Protein AF-A0A8T6WMH5-F1 (afdb_monomer)

Structure (mmCIF, N/CA/C/O backbone):
data_AF-A0A8T6WMH5-F1
#
_entry.id   AF-A0A8T6WMH5-F1
#
loop_
_atom_site.group_PDB
_atom_site.id
_atom_site.type_symbol
_atom_site.label_atom_id
_atom_site.label_alt_id
_atom_site.label_comp_id
_atom_site.label_asym_id
_atom_site.label_entity_id
_atom_site.label_seq_id
_atom_site.pdbx_PDB_ins_code
_atom_site.Cartn_x
_atom_site.Cartn_y
_atom_site.Cartn_z
_atom_site.occupancy
_atom_site.B_iso_or_equiv
_atom_site.auth_seq_id
_atom_site.auth_comp_id
_atom_site.auth_asym_id
_atom_site.auth_atom_id
_atom_site.pdbx_PDB_model_num
ATOM 1 N N . MET A 1 1 ? 4.562 -8.102 12.643 1.00 73.94 1 MET A N 1
ATOM 2 C CA . MET A 1 1 ? 4.617 -9.217 11.663 1.00 73.94 1 MET A CA 1
ATOM 3 C C . MET A 1 1 ? 4.868 -8.632 10.283 1.00 73.94 1 MET A C 1
ATOM 5 O O . MET A 1 1 ? 4.106 -7.762 9.881 1.00 73.94 1 MET A O 1
ATOM 9 N N . SER A 1 2 ? 5.900 -9.088 9.576 1.00 80.69 2 SER A N 1
ATOM 10 C CA . SER A 1 2 ? 6.230 -8.639 8.219 1.00 80.69 2 SER A CA 1
ATOM 11 C C . SER A 1 2 ? 6.060 -9.773 7.214 1.00 80.69 2 SER A C 1
ATOM 13 O O . SER A 1 2 ? 6.373 -10.930 7.506 1.00 80.69 2 SER A O 1
ATOM 15 N N . ARG A 1 3 ? 5.540 -9.464 6.026 1.00 86.44 3 ARG A N 1
ATOM 16 C CA . ARG A 1 3 ? 5.460 -10.412 4.913 1.00 86.44 3 ARG A CA 1
ATOM 17 C C . ARG A 1 3 ? 5.912 -9.730 3.635 1.00 86.44 3 ARG A C 1
ATOM 19 O O . ARG A 1 3 ? 5.331 -8.730 3.230 1.00 86.44 3 ARG A O 1
ATOM 26 N N . SER A 1 4 ? 6.910 -10.320 2.988 1.00 87.19 4 SER A N 1
ATOM 27 C CA . SER A 1 4 ? 7.378 -9.902 1.671 1.00 87.19 4 SER A CA 1
ATOM 28 C C . SER A 1 4 ? 7.073 -10.983 0.637 1.00 87.19 4 SER A C 1
ATOM 30 O O . SER A 1 4 ? 7.061 -12.176 0.958 1.00 87.19 4 SER A O 1
ATOM 32 N N . LEU A 1 5 ? 6.760 -10.563 -0.584 1.00 86.25 5 LEU A N 1
ATOM 33 C CA . LEU A 1 5 ? 6.441 -11.437 -1.702 1.00 86.25 5 LEU A CA 1
ATOM 34 C C . LEU A 1 5 ? 7.048 -10.864 -2.983 1.00 86.25 5 LEU A C 1
ATOM 36 O O . LEU A 1 5 ? 6.865 -9.689 -3.292 1.00 86.25 5 LEU A O 1
ATOM 40 N N . SER A 1 6 ? 7.721 -11.714 -3.750 1.00 87.50 6 SER A N 1
ATOM 41 C CA . SER A 1 6 ? 8.142 -11.387 -5.112 1.00 87.50 6 SER A CA 1
ATOM 42 C C . SER A 1 6 ? 7.008 -11.646 -6.101 1.00 87.50 6 SER A C 1
ATOM 44 O O . SER A 1 6 ? 6.235 -12.594 -5.940 1.00 87.50 6 SER A O 1
ATOM 46 N N . TYR A 1 7 ? 6.924 -10.830 -7.143 1.00 85.69 7 TYR A N 1
ATOM 47 C CA . 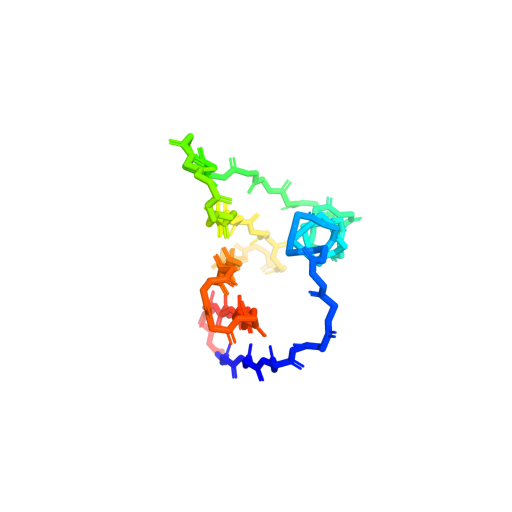TYR A 1 7 ? 5.983 -10.996 -8.246 1.00 85.69 7 TYR A CA 1
ATOM 48 C C . TYR A 1 7 ? 6.729 -10.986 -9.585 1.00 85.69 7 TYR A C 1
ATOM 50 O O . TYR A 1 7 ? 7.827 -10.457 -9.689 1.00 85.69 7 TYR A O 1
ATOM 58 N N . ASN A 1 8 ? 6.136 -11.593 -10.616 1.00 78.38 8 ASN A N 1
ATOM 59 C CA . ASN A 1 8 ? 6.771 -11.768 -11.934 1.00 78.38 8 ASN A CA 1
ATOM 60 C C . ASN A 1 8 ? 6.180 -10.843 -13.012 1.00 78.38 8 ASN A C 1
ATOM 62 O O . ASN A 1 8 ? 6.327 -11.109 -14.201 1.00 78.38 8 ASN A O 1
ATOM 66 N N . THR A 1 9 ? 5.425 -9.822 -12.610 1.00 73.75 9 THR A N 1
ATOM 67 C CA . THR A 1 9 ? 4.729 -8.911 -13.527 1.00 73.75 9 THR A CA 1
ATOM 68 C C . THR A 1 9 ? 5.447 -7.572 -13.577 1.00 73.75 9 THR A C 1
ATOM 70 O O . THR A 1 9 ? 5.741 -7.022 -12.518 1.00 73.75 9 THR A O 1
ATOM 73 N N . ASP A 1 10 ? 5.568 -6.975 -14.760 1.00 73.00 10 ASP A N 1
ATOM 74 C CA . ASP A 1 10 ? 6.092 -5.607 -14.914 1.00 73.00 10 ASP A CA 1
ATOM 75 C C . ASP A 1 10 ? 5.136 -4.525 -14.355 1.00 73.00 10 ASP A C 1
ATOM 77 O O . ASP A 1 10 ? 5.427 -3.330 -14.372 1.00 73.00 10 ASP A O 1
ATOM 81 N N . GLU A 1 11 ? 3.971 -4.919 -13.828 1.00 86.88 11 GLU A N 1
ATOM 82 C CA . GLU A 1 11 ? 2.939 -4.018 -13.315 1.00 86.88 11 GLU A CA 1
ATOM 83 C C . GLU A 1 11 ? 3.072 -3.739 -11.805 1.00 86.88 11 GLU A C 1
ATOM 85 O O . GLU A 1 11 ? 2.113 -3.869 -11.040 1.00 86.88 11 GLU A O 1
ATOM 90 N N . SER A 1 12 ? 4.248 -3.296 -11.351 1.00 91.94 12 SER A N 1
ATOM 91 C CA . SER A 1 12 ? 4.501 -2.917 -9.946 1.00 91.94 12 SER A CA 1
ATOM 92 C C . SER A 1 12 ? 3.458 -1.941 -9.376 1.00 91.94 12 SER A C 1
ATOM 94 O O . SER A 1 12 ? 3.050 -2.060 -8.219 1.00 91.94 12 SER A O 1
ATOM 96 N N . ALA A 1 13 ? 2.954 -1.017 -10.202 1.00 91.75 13 ALA A N 1
ATOM 97 C CA . ALA A 1 13 ? 1.890 -0.091 -9.818 1.00 91.75 13 ALA A CA 1
ATOM 98 C C . ALA A 1 13 ? 0.552 -0.801 -9.538 1.00 91.75 13 ALA A C 1
ATOM 100 O O . ALA A 1 13 ? -0.179 -0.416 -8.625 1.00 91.75 13 ALA A O 1
ATOM 1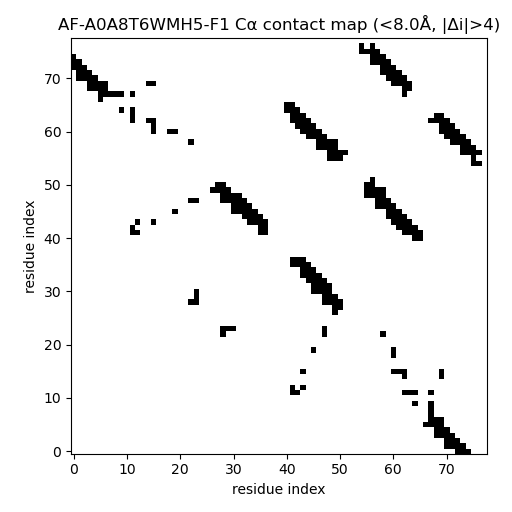01 N N . ALA A 1 14 ? 0.215 -1.842 -10.305 1.00 92.81 14 ALA A N 1
ATOM 102 C CA . ALA A 1 14 ? -0.983 -2.640 -10.062 1.00 92.81 14 ALA A CA 1
ATOM 103 C C . ALA A 1 14 ? -0.840 -3.445 -8.765 1.00 92.81 14 ALA A C 1
ATOM 105 O O . ALA A 1 14 ? -1.751 -3.431 -7.937 1.00 92.81 14 ALA A O 1
ATOM 106 N N . VAL A 1 15 ? 0.325 -4.061 -8.540 1.00 93.94 15 VAL A N 1
ATOM 107 C CA . VAL A 1 15 ? 0.627 -4.792 -7.299 1.00 93.94 15 VAL A CA 1
ATOM 108 C C . VAL A 1 15 ? 0.482 -3.884 -6.075 1.00 93.94 15 VAL A C 1
ATOM 110 O O . VAL A 1 15 ? -0.206 -4.244 -5.116 1.00 93.94 15 VAL A O 1
ATOM 113 N N . PHE A 1 16 ? 1.050 -2.677 -6.131 1.00 94.88 16 PHE A N 1
ATOM 114 C CA . PHE A 1 16 ? 0.909 -1.685 -5.068 1.00 94.88 16 PHE A CA 1
ATOM 115 C C . PHE A 1 16 ? -0.558 -1.318 -4.809 1.00 94.88 16 PHE A C 1
ATOM 117 O O . PHE A 1 16 ? -1.008 -1.350 -3.665 1.00 94.88 16 PHE A O 1
ATOM 124 N N . ARG A 1 17 ? -1.338 -1.045 -5.863 1.00 95.00 17 ARG A N 1
ATOM 125 C CA . ARG A 1 17 ? -2.765 -0.685 -5.748 1.00 95.00 17 ARG A CA 1
A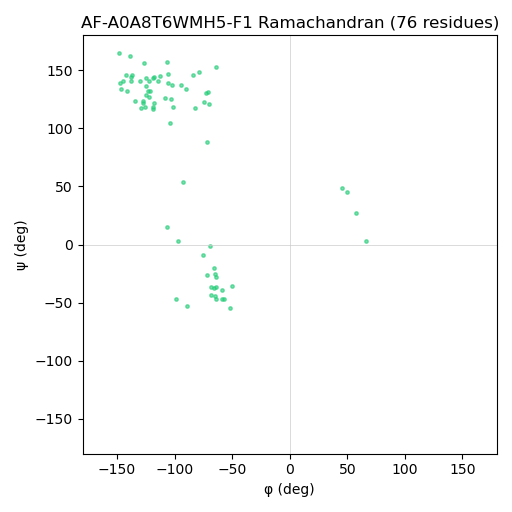TOM 126 C C . ARG A 1 17 ? -3.622 -1.815 -5.181 1.00 95.00 17 ARG A C 1
ATOM 128 O O . ARG A 1 17 ? -4.537 -1.547 -4.406 1.00 95.00 17 ARG A O 1
ATOM 135 N N . ILE A 1 18 ? -3.327 -3.069 -5.521 1.00 94.38 18 ILE A N 1
ATOM 136 C CA . ILE A 1 18 ? -4.025 -4.238 -4.963 1.00 94.38 18 ILE A CA 1
ATOM 137 C C . ILE A 1 18 ? -3.767 -4.341 -3.457 1.00 94.38 18 ILE A C 1
ATOM 139 O O . ILE A 1 18 ? -4.708 -4.512 -2.672 1.00 94.38 18 ILE A O 1
ATOM 143 N N . ALA A 1 19 ? -2.509 -4.209 -3.034 1.00 94.50 19 ALA A N 1
ATOM 144 C CA . ALA A 1 19 ? -2.159 -4.244 -1.618 1.00 94.50 19 ALA A CA 1
ATOM 145 C C . ALA A 1 19 ? -2.759 -3.059 -0.856 1.00 94.50 19 ALA A C 1
ATOM 147 O O . ALA A 1 19 ? -3.367 -3.255 0.197 1.00 94.50 19 ALA A O 1
ATOM 148 N N . TRP A 1 20 ? -2.674 -1.855 -1.427 1.00 96.25 20 TRP A N 1
ATOM 149 C CA . TRP A 1 20 ? -3.324 -0.657 -0.906 1.00 96.25 20 TRP A CA 1
ATOM 150 C C . TRP A 1 20 ? -4.809 -0.897 -0.668 1.00 96.25 20 TRP A C 1
ATOM 152 O O . TRP A 1 20 ? -5.297 -0.709 0.442 1.00 96.25 20 TRP A O 1
ATOM 162 N N . TYR A 1 21 ? -5.531 -1.353 -1.694 1.00 95.75 21 TYR A N 1
ATOM 163 C CA . TYR A 1 21 ? -6.963 -1.606 -1.598 1.00 95.75 21 TYR A CA 1
ATOM 164 C C . TYR A 1 21 ? -7.283 -2.639 -0.511 1.00 95.75 21 TYR A C 1
ATOM 166 O O . TYR A 1 21 ? -8.230 -2.467 0.256 1.00 95.75 21 TYR A O 1
ATOM 174 N N . SER A 1 22 ? -6.457 -3.678 -0.381 1.00 94.19 22 SER A N 1
ATOM 175 C CA . SER A 1 22 ? -6.626 -4.726 0.633 1.00 94.19 22 SER A CA 1
ATOM 176 C C . SER A 1 22 ? -6.496 -4.210 2.074 1.00 94.19 22 SER A C 1
ATOM 178 O O . SER A 1 22 ? -7.091 -4.784 2.990 1.00 94.19 22 SER A O 1
ATOM 180 N N . VAL A 1 23 ? -5.733 -3.133 2.291 1.00 93.94 23 VAL A N 1
ATOM 181 C CA . VAL A 1 23 ? -5.606 -2.472 3.599 1.00 93.94 23 VAL A CA 1
ATOM 182 C C . VAL A 1 23 ? -6.674 -1.392 3.765 1.00 93.94 23 VAL A C 1
ATOM 184 O O . VAL A 1 23 ? -7.439 -1.441 4.723 1.00 93.94 23 VAL A O 1
ATOM 187 N N . ALA A 1 24 ? -6.779 -0.466 2.812 1.00 95.00 24 ALA A N 1
ATOM 188 C CA . ALA A 1 24 ? -7.661 0.700 2.872 1.00 95.00 24 ALA A CA 1
ATOM 189 C C . ALA A 1 24 ? -9.162 0.361 2.854 1.00 95.00 24 ALA A C 1
ATOM 191 O O . ALA A 1 24 ? -9.976 1.177 3.275 1.00 95.00 24 ALA A O 1
ATOM 192 N N . SER A 1 25 ? -9.546 -0.831 2.387 1.00 94.69 25 SER A N 1
ATOM 193 C CA . SER A 1 25 ? -10.941 -1.300 2.420 1.00 94.69 25 SER A CA 1
ATOM 194 C C . SER A 1 25 ? -11.422 -1.738 3.809 1.00 94.69 25 SER A C 1
ATOM 196 O O . SER A 1 25 ? -12.613 -1.999 3.989 1.00 94.69 25 SER A O 1
ATOM 198 N N . ARG A 1 26 ? -10.529 -1.833 4.802 1.00 91.06 26 ARG A N 1
ATOM 199 C CA . ARG A 1 26 ? -10.900 -2.209 6.172 1.00 91.06 26 ARG A CA 1
ATOM 200 C C . ARG A 1 26 ? -11.507 -1.017 6.928 1.00 91.06 26 ARG A C 1
ATOM 202 O O . ARG A 1 26 ? -11.121 0.127 6.692 1.00 91.06 26 ARG A O 1
ATOM 209 N N . PRO A 1 27 ? -12.441 -1.260 7.866 1.00 90.44 27 PRO A N 1
ATOM 210 C CA . PRO A 1 27 ? -13.012 -0.195 8.681 1.00 90.44 27 PRO A CA 1
ATOM 211 C C . PRO A 1 27 ? -11.948 0.457 9.568 1.00 90.44 27 PRO A C 1
ATOM 213 O O . PRO A 1 27 ? -10.986 -0.188 9.981 1.00 90.44 27 PRO A O 1
ATOM 216 N N . ASN A 1 28 ? -12.172 1.728 9.910 1.00 91.31 28 ASN A N 1
ATOM 217 C CA . ASN A 1 28 ? -11.323 2.505 10.820 1.00 91.31 28 ASN A CA 1
ATOM 218 C C . ASN A 1 28 ? -9.853 2.602 10.386 1.00 91.31 28 ASN A C 1
ATOM 220 O O . ASN A 1 28 ? -8.978 2.757 11.238 1.00 91.31 28 ASN A O 1
ATOM 224 N N . VAL A 1 29 ? -9.590 2.50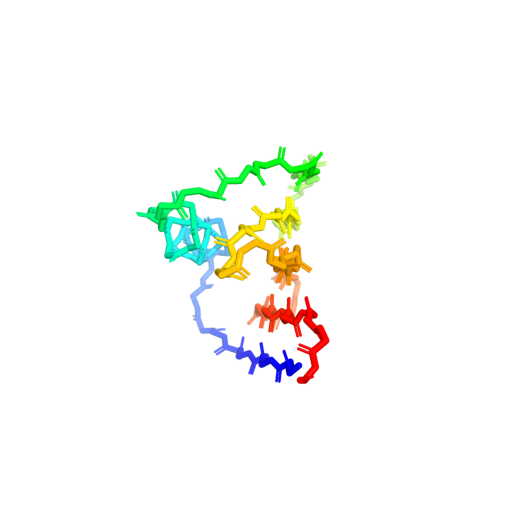9 9.081 1.00 94.3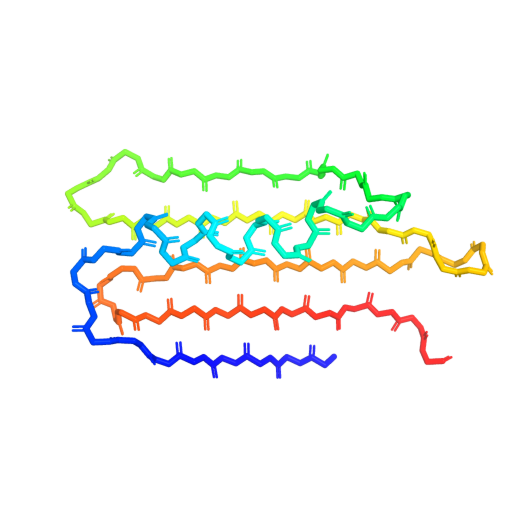1 29 VAL A N 1
ATOM 225 C CA . VAL A 1 29 ? -8.273 2.739 8.489 1.00 94.31 29 VAL A CA 1
ATOM 226 C C . VAL A 1 29 ? -8.126 4.206 8.106 1.00 94.31 29 VAL A C 1
ATOM 228 O O . VAL A 1 29 ? -9.015 4.788 7.486 1.00 94.31 29 VAL A O 1
ATOM 231 N N . ILE A 1 30 ? -6.987 4.794 8.453 1.00 95.38 30 ILE A N 1
ATOM 232 C CA . ILE A 1 30 ? -6.603 6.158 8.099 1.00 95.38 30 ILE A CA 1
ATOM 233 C C . ILE A 1 30 ? -5.269 6.090 7.362 1.00 95.38 30 ILE A C 1
ATOM 235 O O . ILE A 1 30 ? -4.340 5.425 7.816 1.00 95.38 30 ILE A O 1
ATOM 239 N N . LEU A 1 31 ? -5.176 6.771 6.222 1.00 96.56 31 LEU A N 1
ATOM 240 C CA . LEU A 1 31 ? -3.908 6.975 5.531 1.00 96.56 31 LEU A CA 1
ATOM 241 C C . LEU A 1 31 ? -3.089 8.029 6.285 1.00 96.56 31 LEU A C 1
ATOM 243 O O . LEU A 1 31 ? -3.554 9.152 6.465 1.00 96.56 31 LEU A O 1
ATOM 247 N N . GLU A 1 32 ? -1.886 7.661 6.707 1.00 96.69 32 GLU A N 1
ATOM 248 C CA . GLU A 1 32 ? -0.957 8.534 7.433 1.00 96.69 32 GLU A CA 1
ATOM 249 C C . GLU A 1 32 ? 0.088 9.123 6.478 1.00 96.69 32 GLU A C 1
ATOM 251 O O . GLU A 1 32 ? 0.349 10.322 6.494 1.00 96.69 32 GLU A O 1
ATOM 256 N N . GLU A 1 33 ? 0.677 8.282 5.624 1.00 96.50 33 GLU A N 1
ATOM 257 C CA . GLU A 1 33 ? 1.746 8.675 4.702 1.00 96.50 33 GLU A CA 1
ATOM 258 C C . GLU A 1 33 ? 1.584 7.946 3.363 1.00 96.50 33 GLU A C 1
ATOM 260 O O . GLU A 1 33 ? 1.148 6.794 3.314 1.00 96.50 33 GLU A O 1
ATOM 265 N N . TYR A 1 34 ? 1.952 8.616 2.273 1.00 96.19 34 TYR A N 1
ATOM 266 C CA . TYR A 1 34 ? 1.928 8.078 0.916 1.00 96.19 34 TYR A CA 1
ATOM 267 C C . TYR A 1 34 ? 3.067 8.675 0.095 1.00 96.19 34 TYR A C 1
ATOM 269 O O . TYR A 1 34 ? 3.338 9.873 0.180 1.00 96.19 34 TYR A O 1
ATOM 277 N N . SER A 1 35 ? 3.714 7.836 -0.708 1.00 95.06 35 SER A N 1
ATOM 278 C CA . SER A 1 35 ? 4.750 8.234 -1.651 1.00 95.06 35 SER A CA 1
ATOM 279 C C . SER A 1 35 ? 4.700 7.350 -2.890 1.00 95.06 35 SER A C 1
ATOM 281 O O . SER A 1 35 ? 4.654 6.126 -2.782 1.00 95.06 35 SER A O 1
ATOM 283 N N . GLU A 1 36 ? 4.759 7.972 -4.061 1.00 92.69 36 GLU A N 1
ATOM 284 C CA . GLU A 1 36 ? 5.049 7.325 -5.338 1.00 92.69 36 GLU A CA 1
ATOM 285 C C . GLU A 1 36 ? 6.161 8.129 -6.011 1.00 92.69 36 GLU A C 1
ATOM 287 O O . GLU A 1 36 ? 6.007 9.322 -6.270 1.00 92.69 36 GLU A O 1
ATOM 292 N N . ALA A 1 37 ? 7.312 7.499 -6.241 1.00 87.25 37 ALA A N 1
ATOM 293 C CA . ALA A 1 37 ? 8.447 8.184 -6.846 1.00 87.25 37 ALA A CA 1
ATOM 294 C C . ALA A 1 37 ? 8.193 8.437 -8.340 1.00 87.25 37 ALA A C 1
ATOM 296 O O . ALA A 1 37 ? 7.894 7.505 -9.089 1.00 87.25 37 ALA A O 1
ATOM 297 N N . GLU A 1 38 ? 8.397 9.675 -8.797 1.00 76.19 38 GLU A N 1
ATOM 298 C CA . GLU A 1 38 ? 8.432 9.999 -10.226 1.00 76.19 38 GLU A CA 1
ATOM 299 C C . GLU A 1 38 ? 9.727 9.460 -10.846 1.00 76.19 38 GLU A C 1
ATOM 301 O O . GLU A 1 38 ? 10.767 10.117 -10.876 1.00 76.19 38 GLU A O 1
ATOM 306 N N . SER A 1 39 ? 9.689 8.210 -11.299 1.00 83.69 39 SER A N 1
ATOM 307 C CA . SER A 1 39 ? 10.840 7.539 -11.894 1.00 83.69 39 SER A CA 1
ATOM 308 C C . SER A 1 39 ? 10.399 6.533 -12.960 1.00 83.69 39 SER A C 1
ATOM 310 O O . SER A 1 39 ? 9.227 6.170 -13.040 1.00 83.69 39 SER A O 1
ATOM 312 N N . GLN A 1 40 ? 11.337 6.074 -13.796 1.00 84.00 40 GLN A N 1
ATOM 313 C CA . GLN A 1 40 ? 11.061 5.015 -14.780 1.00 84.00 40 GLN A CA 1
ATOM 314 C C . GLN A 1 40 ? 10.719 3.675 -14.114 1.00 84.00 40 GLN A C 1
ATOM 316 O O . GLN A 1 40 ? 10.026 2.853 -14.704 1.00 84.00 40 GLN A O 1
ATOM 321 N N . VAL A 1 41 ? 11.201 3.466 -12.887 1.00 88.50 41 VAL A N 1
ATOM 322 C CA . VAL A 1 41 ? 10.900 2.295 -12.068 1.00 88.50 41 VAL A CA 1
ATOM 323 C C . VAL A 1 41 ? 9.885 2.692 -11.004 1.00 88.50 41 VAL A C 1
ATOM 325 O O . VAL A 1 41 ? 10.098 3.634 -10.238 1.00 88.50 41 VAL A O 1
ATOM 328 N N . PHE A 1 42 ? 8.770 1.974 -10.940 1.00 91.12 42 PHE A N 1
ATOM 329 C CA . PHE A 1 42 ? 7.748 2.267 -9.947 1.00 91.12 42 PHE A CA 1
ATOM 330 C C . PHE A 1 42 ? 8.242 1.897 -8.543 1.00 91.12 42 PHE A C 1
ATOM 332 O O . PHE A 1 42 ? 8.530 0.734 -8.272 1.00 91.12 42 PHE A O 1
ATOM 339 N N . ASN A 1 43 ? 8.285 2.876 -7.641 1.00 94.06 43 ASN A N 1
ATOM 340 C CA . ASN A 1 43 ? 8.498 2.659 -6.214 1.00 94.06 43 ASN A CA 1
ATOM 341 C C . ASN A 1 43 ? 7.385 3.368 -5.452 1.00 94.06 43 ASN A C 1
ATOM 343 O O . ASN A 1 43 ? 7.190 4.574 -5.623 1.00 94.06 43 ASN A O 1
ATOM 347 N N . GLY A 1 44 ? 6.656 2.610 -4.638 1.00 95.31 44 GLY A N 1
ATOM 348 C CA . GLY A 1 44 ? 5.486 3.094 -3.915 1.00 95.31 44 GLY A CA 1
ATOM 349 C C . GLY A 1 44 ? 5.564 2.725 -2.445 1.00 95.31 44 GLY A C 1
ATOM 350 O O . GLY A 1 44 ? 5.983 1.620 -2.105 1.00 95.31 44 GLY A O 1
ATOM 351 N N . ALA A 1 45 ? 5.147 3.633 -1.572 1.00 97.00 45 ALA A N 1
ATOM 352 C CA . ALA A 1 45 ? 5.036 3.391 -0.145 1.00 97.00 45 ALA A CA 1
ATOM 353 C C . ALA A 1 45 ? 3.748 4.002 0.410 1.00 97.00 45 ALA A C 1
ATOM 355 O O . ALA A 1 45 ? 3.303 5.069 -0.016 1.00 97.00 45 ALA A O 1
ATOM 356 N N . ALA A 1 46 ? 3.151 3.315 1.375 1.00 97.69 46 ALA A N 1
ATOM 357 C CA . ALA A 1 46 ? 1.953 3.754 2.067 1.00 97.69 46 ALA A CA 1
ATOM 358 C C . ALA A 1 46 ? 2.009 3.333 3.527 1.00 97.69 46 ALA A C 1
ATOM 360 O O . ALA A 1 46 ? 2.399 2.206 3.833 1.00 97.69 46 ALA A O 1
ATOM 361 N N . LYS A 1 47 ? 1.552 4.204 4.417 1.00 97.44 47 LYS A N 1
ATOM 362 C CA . LYS A 1 47 ? 1.400 3.901 5.834 1.00 97.44 47 LYS A CA 1
ATOM 363 C C . LYS A 1 47 ? -0.017 4.184 6.263 1.00 97.44 47 LYS A C 1
ATOM 365 O O . LYS A 1 47 ? -0.540 5.277 6.058 1.00 97.44 47 LYS A O 1
ATOM 370 N N . PHE A 1 48 ? -0.608 3.197 6.904 1.00 96.62 48 PHE A N 1
ATOM 371 C CA . PHE A 1 48 ? -1.954 3.255 7.427 1.00 96.62 48 PHE A 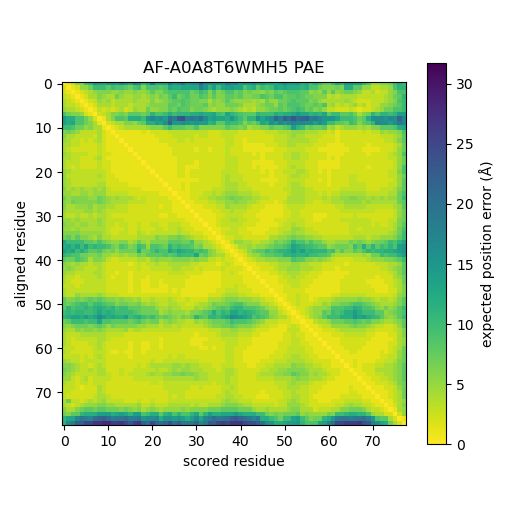CA 1
ATOM 372 C C . PHE A 1 48 ? -1.919 3.103 8.932 1.00 96.62 48 PHE A C 1
ATOM 374 O O . PHE A 1 48 ? -1.146 2.306 9.465 1.00 96.62 48 PHE A O 1
ATOM 381 N N . SER A 1 49 ? -2.808 3.809 9.613 1.00 95.44 49 SER A N 1
ATOM 382 C CA . SER A 1 49 ? -3.196 3.452 10.965 1.00 95.44 49 SER A CA 1
ATOM 383 C C . SER A 1 49 ? -4.581 2.840 10.981 1.00 95.44 49 SER A C 1
ATOM 385 O O . SER A 1 49 ? -5.445 3.191 10.182 1.00 95.44 49 SER A O 1
ATOM 387 N N . LEU A 1 50 ? -4.788 1.900 11.895 1.00 91.56 50 LEU A N 1
ATOM 388 C CA . LEU A 1 50 ? -6.081 1.285 12.131 1.00 91.56 50 LEU A CA 1
ATOM 389 C C . LEU A 1 50 ? -6.339 1.156 13.625 1.00 91.56 50 LEU A C 1
ATOM 391 O O . LEU A 1 50 ? -5.411 0.945 14.406 1.00 91.56 50 LEU A O 1
ATOM 395 N N . ARG A 1 51 ? -7.608 1.291 14.016 1.00 87.50 51 ARG A N 1
ATOM 396 C CA . ARG A 1 51 ? -8.048 1.028 15.389 1.00 87.50 51 ARG A CA 1
ATOM 397 C C . ARG A 1 51 ? -8.709 -0.338 15.486 1.00 87.50 51 ARG A C 1
ATOM 399 O O . ARG A 1 51 ? -9.747 -0.563 14.864 1.00 87.50 51 ARG A O 1
ATOM 406 N N . ILE A 1 52 ? -8.126 -1.219 16.292 1.00 81.00 52 ILE A N 1
ATOM 407 C CA . ILE A 1 52 ? -8.679 -2.531 16.634 1.00 81.00 52 ILE A CA 1
ATOM 408 C C . ILE A 1 52 ? -8.884 -2.537 18.147 1.00 81.00 52 ILE A C 1
ATOM 410 O O . ILE A 1 52 ? -7.916 -2.380 18.877 1.00 81.00 52 ILE A O 1
ATOM 414 N N . ALA A 1 53 ? -10.128 -2.684 18.614 1.00 83.38 53 ALA A N 1
ATOM 415 C CA . ALA A 1 53 ? -10.450 -2.697 20.049 1.00 83.38 53 ALA A CA 1
ATOM 416 C C . ALA A 1 53 ? -9.826 -1.518 20.840 1.00 83.38 53 ALA A C 1
ATOM 418 O O . ALA A 1 53 ? -9.250 -1.714 21.902 1.00 83.38 53 ALA A O 1
ATOM 419 N N . ASP A 1 54 ? -9.923 -0.299 20.291 1.00 81.69 54 ASP A N 1
ATOM 420 C CA . ASP A 1 54 ? -9.326 0.948 20.813 1.00 81.69 54 ASP A CA 1
ATOM 421 C C . ASP A 1 54 ? -7.789 1.033 20.811 1.00 81.69 54 ASP A C 1
ATOM 423 O O . ASP A 1 54 ? -7.225 2.073 21.163 1.00 81.69 54 ASP A O 1
ATOM 427 N N . GLU A 1 55 ? -7.096 0.020 20.294 1.00 86.38 55 GLU A N 1
ATOM 428 C CA . GLU A 1 55 ? -5.649 0.050 20.107 1.00 86.38 55 GLU A CA 1
ATOM 429 C C . GLU A 1 55 ? -5.258 0.497 18.696 1.00 86.38 55 GLU A C 1
ATOM 431 O O . GLU A 1 55 ? -5.856 0.089 17.695 1.00 86.38 55 GLU A O 1
ATOM 436 N N . LYS A 1 56 ? -4.234 1.357 18.611 1.00 88.25 56 LYS A N 1
ATOM 437 C CA . LYS A 1 56 ? -3.657 1.797 17.336 1.00 88.25 56 LYS A CA 1
ATOM 438 C C . LYS A 1 56 ? -2.666 0.742 16.849 1.00 88.25 56 LYS A C 1
ATOM 440 O O . LYS A 1 56 ? -1.627 0.548 17.473 1.00 88.25 56 LYS A O 1
ATOM 445 N N . ALA A 1 57 ? -2.955 0.145 15.700 1.00 91.88 57 ALA A N 1
ATOM 446 C CA . ALA A 1 57 ? -1.988 -0.606 14.911 1.00 91.88 57 ALA A CA 1
ATOM 447 C C . ALA A 1 57 ? -1.594 0.197 13.664 1.00 91.88 57 ALA A C 1
ATOM 449 O O . ALA A 1 57 ? -2.323 1.090 13.217 1.00 91.88 57 ALA A O 1
ATOM 450 N N . LEU A 1 58 ? -0.427 -0.113 13.113 1.00 94.56 58 LEU A N 1
ATOM 451 C CA . LEU A 1 58 ? 0.106 0.458 11.886 1.00 94.56 58 LEU A CA 1
ATOM 452 C C . LEU A 1 58 ? 0.293 -0.642 10.849 1.00 94.56 58 LEU A C 1
ATOM 454 O O . LEU A 1 58 ? 0.678 -1.765 11.177 1.00 94.56 58 LEU A O 1
ATOM 458 N N . VAL A 1 59 ? 0.031 -0.306 9.592 1.00 95.56 59 VAL A N 1
ATOM 459 C CA . VAL A 1 59 ? 0.355 -1.152 8.446 1.00 95.56 59 VAL A CA 1
ATOM 460 C C . VAL A 1 59 ? 1.142 -0.327 7.448 1.00 95.56 59 VAL A C 1
ATOM 462 O O . VAL A 1 59 ? 0.649 0.685 6.955 1.00 95.56 59 VAL A O 1
ATOM 465 N N . ASN A 1 60 ? 2.349 -0.776 7.136 1.00 96.81 60 ASN A N 1
ATOM 466 C CA . ASN A 1 60 ? 3.180 -0.217 6.086 1.00 96.81 60 ASN A CA 1
ATOM 467 C C . ASN A 1 60 ? 3.099 -1.125 4.857 1.00 96.81 60 ASN A C 1
ATOM 469 O O . ASN A 1 60 ? 3.134 -2.349 4.973 1.00 96.81 60 ASN A O 1
ATOM 473 N N . ILE A 1 61 ? 2.989 -0.522 3.681 1.00 96.81 61 ILE A N 1
ATOM 474 C CA . ILE A 1 61 ? 3.071 -1.188 2.385 1.00 96.81 61 ILE A CA 1
ATOM 475 C C . ILE A 1 61 ? 4.216 -0.529 1.633 1.00 96.81 61 ILE A C 1
ATOM 477 O O . ILE A 1 61 ? 4.266 0.697 1.553 1.00 96.81 61 ILE A O 1
ATOM 481 N N . SER A 1 62 ? 5.110 -1.321 1.054 1.00 96.56 62 SER A N 1
ATOM 482 C CA . SER A 1 62 ? 6.136 -0.817 0.145 1.00 96.56 62 SER A CA 1
ATOM 483 C C . SER A 1 62 ? 6.298 -1.729 -1.060 1.00 96.56 62 SER A C 1
ATOM 485 O O . SER A 1 62 ? 6.221 -2.949 -0.944 1.00 96.56 62 SER A O 1
ATOM 487 N N . VAL A 1 63 ? 6.496 -1.133 -2.230 1.00 95.50 63 VAL A N 1
ATOM 488 C CA . VAL A 1 63 ? 6.827 -1.829 -3.470 1.00 95.50 63 VAL A CA 1
ATOM 489 C C . VAL A 1 63 ? 8.143 -1.290 -3.994 1.00 95.50 63 VAL A C 1
ATOM 491 O O . VAL A 1 63 ? 8.284 -0.084 -4.195 1.00 95.50 63 VAL A O 1
ATOM 494 N N . ASP A 1 64 ? 9.062 -2.214 -4.245 1.00 93.06 64 ASP A N 1
ATOM 495 C CA . ASP A 1 64 ? 10.301 -1.987 -4.975 1.00 93.06 64 ASP A CA 1
ATOM 496 C C . ASP A 1 64 ? 10.137 -2.580 -6.376 1.00 93.06 64 ASP A C 1
ATOM 498 O O . ASP A 1 64 ? 10.125 -3.804 -6.557 1.00 93.06 64 ASP A O 1
ATOM 502 N N . GLY A 1 65 ? 9.950 -1.709 -7.366 1.00 90.06 65 GLY A N 1
ATOM 503 C CA . GLY A 1 65 ? 9.754 -2.128 -8.750 1.00 90.06 65 GLY A CA 1
ATOM 504 C C . GLY A 1 65 ? 11.022 -2.668 -9.403 1.00 90.06 65 GLY A C 1
ATOM 505 O O . GLY A 1 65 ? 10.922 -3.509 -10.291 1.00 90.06 65 GLY A O 1
ATOM 506 N N . ALA A 1 66 ? 12.213 -2.262 -8.949 1.00 90.81 66 ALA A N 1
ATOM 507 C CA . ALA A 1 66 ? 13.469 -2.767 -9.505 1.00 90.81 66 ALA A CA 1
ATOM 508 C C . ALA A 1 66 ? 13.656 -4.247 -9.155 1.00 90.81 66 ALA A C 1
ATOM 510 O O . ALA A 1 66 ? 14.142 -5.030 -9.968 1.00 90.81 66 ALA A O 1
ATOM 511 N N . ASN A 1 67 ? 13.225 -4.624 -7.951 1.00 91.25 67 ASN A N 1
ATOM 512 C CA . ASN A 1 67 ? 13.316 -5.987 -7.440 1.00 91.25 67 ASN A CA 1
ATOM 513 C C . ASN A 1 67 ? 12.021 -6.795 -7.608 1.00 91.25 67 ASN A C 1
ATOM 515 O O . ASN A 1 67 ? 11.958 -7.933 -7.144 1.00 91.25 67 ASN A O 1
ATOM 519 N N . SER A 1 68 ? 10.990 -6.215 -8.238 1.00 93.31 68 SER A N 1
ATOM 520 C CA . SER A 1 68 ? 9.651 -6.810 -8.360 1.00 93.31 68 SER A CA 1
ATOM 521 C C . SER A 1 68 ? 9.159 -7.406 -7.034 1.00 93.31 68 SER A C 1
ATOM 523 O O . SER A 1 68 ? 8.739 -8.563 -6.946 1.00 93.31 68 SER A O 1
ATOM 525 N N . SER A 1 69 ? 9.275 -6.613 -5.969 1.00 93.12 69 SER A N 1
ATOM 526 C CA . SER A 1 69 ? 9.000 -7.045 -4.601 1.00 93.12 69 SER A CA 1
ATOM 527 C C . SER A 1 69 ? 7.977 -6.142 -3.931 1.00 93.12 69 SER A C 1
ATOM 529 O O . SER A 1 69 ? 7.955 -4.929 -4.153 1.00 93.12 69 SER A O 1
ATOM 531 N N . ILE A 1 70 ? 7.113 -6.746 -3.119 1.00 94.38 70 ILE A N 1
ATOM 532 C CA . ILE A 1 70 ? 6.203 -6.046 -2.221 1.00 94.38 70 ILE A CA 1
ATOM 533 C C . ILE A 1 70 ? 6.451 -6.490 -0.785 1.00 94.38 70 ILE A C 1
ATOM 535 O O . ILE A 1 70 ? 6.642 -7.676 -0.517 1.00 94.38 70 ILE A O 1
ATOM 539 N N . SER A 1 71 ? 6.384 -5.544 0.142 1.00 95.25 71 SER A N 1
ATOM 540 C CA . SER A 1 71 ? 6.434 -5.786 1.579 1.00 95.25 71 SE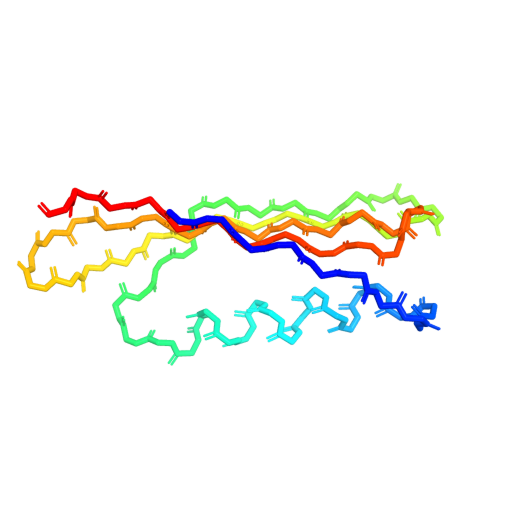R A CA 1
ATOM 541 C C . SER A 1 71 ? 5.212 -5.182 2.252 1.00 95.25 71 SER A C 1
ATOM 543 O O . SER A 1 71 ? 4.796 -4.065 1.939 1.00 95.25 71 SER A O 1
ATOM 545 N N . VAL A 1 72 ? 4.627 -5.951 3.167 1.00 94.06 72 VAL A N 1
ATOM 546 C CA . VAL A 1 72 ? 3.554 -5.514 4.055 1.00 94.06 72 VAL A CA 1
ATOM 547 C C . VAL A 1 72 ? 3.983 -5.791 5.487 1.00 94.06 72 VAL A C 1
ATOM 549 O O . VAL A 1 72 ? 4.184 -6.945 5.875 1.00 94.06 72 VAL A O 1
ATOM 552 N N . ASP A 1 73 ? 4.088 -4.731 6.275 1.00 94.12 73 ASP A N 1
ATOM 553 C CA . ASP A 1 73 ? 4.545 -4.771 7.657 1.00 94.12 73 ASP A CA 1
ATOM 554 C C . ASP A 1 73 ? 3.422 -4.296 8.569 1.00 94.12 73 ASP A C 1
ATOM 556 O O . ASP A 1 73 ? 2.930 -3.183 8.424 1.00 94.12 73 ASP A O 1
ATOM 560 N N . ALA A 1 74 ? 3.004 -5.143 9.506 1.00 90.38 74 ALA A N 1
ATOM 561 C CA . ALA A 1 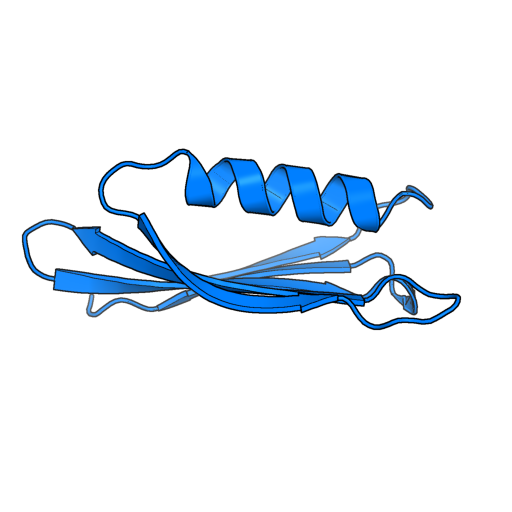74 ? 2.017 -4.799 10.520 1.00 90.38 74 ALA A CA 1
ATOM 562 C C . ALA A 1 74 ? 2.689 -4.664 11.890 1.00 90.38 74 ALA A C 1
ATOM 564 O O . ALA A 1 74 ? 3.347 -5.600 12.366 1.00 90.38 74 ALA A O 1
ATOM 565 N N . GLU A 1 75 ? 2.472 -3.522 12.532 1.00 88.56 75 GLU A N 1
ATOM 566 C CA . GLU A 1 75 ? 2.950 -3.190 13.871 1.00 88.56 75 GLU A CA 1
AT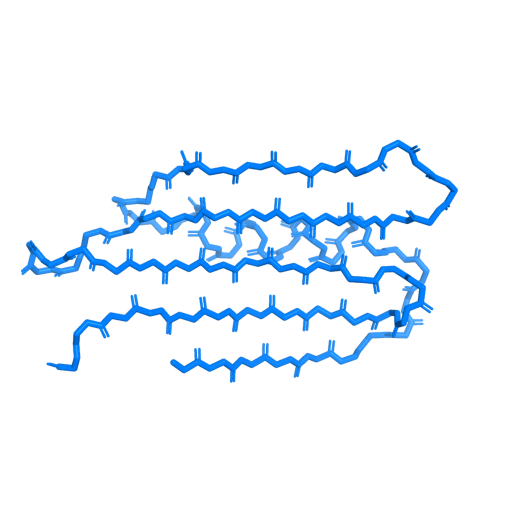OM 567 C C . GLU A 1 75 ? 1.743 -2.938 14.781 1.00 88.56 75 GLU A C 1
ATOM 569 O O . GLU A 1 75 ? 0.967 -2.010 14.572 1.00 88.56 75 GLU A O 1
ATOM 574 N N . GLY A 1 76 ? 1.574 -3.772 15.799 1.00 79.25 76 GLY A N 1
ATOM 575 C CA . GLY A 1 76 ? 0.614 -3.580 16.884 1.00 79.25 76 GLY A CA 1
ATOM 576 C C . GLY A 1 76 ? 1.284 -3.966 18.196 1.00 79.25 76 GLY A C 1
ATOM 577 O O . GLY A 1 76 ? 2.320 -4.635 18.177 1.00 79.25 76 GLY A O 1
ATOM 578 N N . LYS A 1 77 ? 0.725 -3.533 19.328 1.00 61.12 77 LYS A N 1
ATOM 579 C CA . LYS A 1 77 ? 1.031 -4.211 20.588 1.00 61.12 77 LYS A CA 1
ATOM 580 C C . LYS A 1 77 ? 0.342 -5.578 20.542 1.00 61.12 77 LYS A C 1
ATOM 582 O O . LYS A 1 77 ? -0.804 -5.649 20.110 1.00 61.12 77 LYS A O 1
ATOM 587 N N . ASP A 1 78 ? 1.094 -6.628 20.866 1.00 54.81 78 ASP A N 1
ATOM 588 C CA . ASP A 1 78 ? 0.554 -7.977 21.096 1.00 54.81 78 ASP A CA 1
ATOM 589 C C . ASP A 1 78 ? -0.517 -7.973 22.196 1.00 54.81 78 ASP A C 1
ATOM 591 O O . ASP A 1 78 ? -0.319 -7.241 23.199 1.00 54.81 78 ASP A O 1
#

pLDDT: mean 89.87, std 7.95, range [54.81, 97.69]

Foldseek 3Di:
DKDKDADDDLPLVVVQVVVVCVQVVDPQKDWDDWDWDPDPFTWIKTKIWGADPNWIKIWIWITGRVRRMIMIDIDTDD

Solvent-accessible surface area (backbone atoms only — not comparable to full-atom values): 4414 Å² total; per-residue (Å²): 96,76,51,72,49,77,57,95,58,96,51,41,64,56,55,46,51,52,54,47,48,70,53,65,72,42,80,67,52,41,84,74,47,77,48,70,55,96,57,98,54,46,35,38,38,38,32,32,37,33,58,57,96,88,39,74,29,38,39,39,40,39,30,42,37,88,72,29,32,39,39,41,37,42,50,61,83,129

Radius of gyration: 12.87 Å; Cα contacts (8 Å, |Δi|>4): 159; chains: 1; bounding box: 26×22×36 Å

Mean predicted aligned error: 4.48 Å

Secondary structure (DSSP, 8-state):
-EEEEE---S-HHHHHHHHHHHHHTSTTEEEEEEEE--SSS-EEEEEEEEEETTEEEEEEEEEETTTTEEEEEEE---

Sequence (78 aa):
MSRSLSYNTDESAAVFRIAWYSVASRPNVILEEYSEAESQVFNGAAKFSLRIADEKALVNISVDGANSSISVDAEGKD

Nearest PDB structures (foldseek):
  6e8a-assembly1_A-3  TM=6.533E-01  e=2.724E-01  Salmonella enterica subsp. enterica serovar Typhimurium
  6e8a-assembly2_B-2  TM=6.112E-01  e=3.575E-01  Salmonella enterica subsp. enterica serovar Typhimurium
  3fyf-assembly1_A  TM=6.415E-01  e=8.533E-01  Phocaeicola vulgatus ATCC 8482
  3fyf-assembly1_B  TM=6.401E-01  e=1.182E+00  Phocaeicola vulgatus ATCC 8482
  7jta-assembly1_A  TM=3.930E-01  e=3.323E+00  Clostridia bacterium